Protein AF-A0A383AZI1-F1 (afdb_monomer)

Secondary structure (DSSP, 8-state):
--------------SSS--------------------------------S-------S-----EEEEE-SS--TTHHHHHHHHHHHHHHHT-EEEEE--SS--HHHHHHHHHHHHHTT-SEEEE--SSHHHHHHHH-

Radius of gyration: 27.93 Å; Cα contacts (8 Å, |Δi|>4): 101; chains: 1; bounding box: 78×61×46 Å

pLDDT: mean 74.87, std 24.35, range [33.88, 98.56]

InterPro domains:
  IPR025997 Periplasmic binding protein [PF13407] (65-136)
  IPR028082 Periplasmic binding protein-like I [SSF53822] (61-136)
  IPR050555 Bacterial Solute-Binding Protein 2 [PTHR30036] (10-133)

Sequence (137 aa):
MKFPAKKSLLRSSIHLVLVSALSLFASCGKGEDPSGDTNRTDTNGSAEWWQKKQDDGGDKKKLRIAFVTNQIADFWNIAKAGCRDASKDLGIEIEVKMPPERSATLQKQIVEDLLNSGIEGIAISPLDADNQTPWLN

Structure (mmCIF, N/CA/C/O backbone):
data_AF-A0A383AZI1-F1
#
_entry.id   AF-A0A383AZI1-F1
#
loop_
_atom_site.group_PDB
_atom_site.id
_atom_site.type_symbol
_atom_site.label_atom_id
_atom_site.label_alt_id
_atom_site.label_comp_id
_atom_site.label_asym_id
_atom_site.label_entity_id
_atom_site.label_seq_id
_atom_site.pdbx_PDB_ins_code
_atom_site.Cartn_x
_atom_site.Cartn_y
_atom_site.Cartn_z
_atom_site.occupancy
_atom_site.B_iso_or_equiv
_atom_site.auth_seq_id
_atom_site.auth_comp_id
_atom_site.auth_asym_id
_atom_site.auth_atom_id
_atom_site.pdbx_PDB_model_num
ATOM 1 N N . MET A 1 1 ? -63.705 -9.785 19.036 1.00 43.44 1 MET A N 1
ATOM 2 C CA . MET A 1 1 ? -62.505 -9.578 19.878 1.00 43.44 1 MET A CA 1
ATOM 3 C C . MET A 1 1 ? -62.166 -8.100 19.886 1.00 43.44 1 MET A C 1
ATOM 5 O O . MET A 1 1 ? -62.113 -7.491 18.829 1.00 43.44 1 MET A O 1
ATOM 9 N N . LYS A 1 2 ? -62.053 -7.523 21.082 1.00 45.22 2 LYS A N 1
ATOM 10 C CA . LYS A 1 2 ? -61.921 -6.093 21.371 1.00 45.22 2 LYS A CA 1
ATOM 11 C C . LYS A 1 2 ? -60.805 -5.979 22.410 1.00 45.22 2 LYS A C 1
ATOM 13 O O . LYS A 1 2 ? -60.951 -6.573 23.468 1.00 45.22 2 LYS A O 1
ATOM 18 N N . PHE A 1 3 ? -59.735 -5.250 22.107 1.00 41.50 3 PHE A N 1
ATOM 19 C CA . PHE A 1 3 ? -58.767 -4.707 23.069 1.00 41.50 3 PHE A CA 1
ATOM 20 C C . PHE A 1 3 ? -58.260 -3.349 22.529 1.00 41.50 3 PHE A C 1
ATOM 22 O O . PHE A 1 3 ? -58.344 -3.119 21.323 1.00 41.50 3 PHE A O 1
ATOM 29 N N . PRO A 1 4 ? -57.892 -2.395 23.405 1.00 50.47 4 PRO A N 1
ATOM 30 C CA . PRO A 1 4 ? -58.430 -1.037 23.361 1.00 50.47 4 PRO A CA 1
ATOM 31 C C . PRO A 1 4 ? -57.392 0.066 23.085 1.00 50.47 4 PRO A C 1
ATOM 33 O O . PRO A 1 4 ? -56.186 -0.135 23.170 1.00 50.47 4 PRO A O 1
ATOM 36 N N . ALA A 1 5 ? -57.909 1.271 22.832 1.00 59.12 5 ALA A N 1
ATOM 37 C CA . ALA A 1 5 ? -57.179 2.527 22.654 1.00 59.12 5 ALA A CA 1
ATOM 38 C C . ALA A 1 5 ? -56.784 3.228 23.975 1.00 59.12 5 ALA A C 1
ATOM 40 O O . ALA A 1 5 ? -57.587 3.249 24.909 1.00 59.12 5 ALA A O 1
ATOM 41 N N . LYS A 1 6 ? -55.632 3.927 23.982 1.00 54.91 6 LYS A N 1
ATOM 42 C CA . LYS A 1 6 ? -55.258 5.132 24.782 1.00 54.91 6 LYS A CA 1
ATOM 43 C C . LYS A 1 6 ? -54.176 5.884 23.962 1.00 54.91 6 LYS A C 1
ATOM 45 O O . LYS A 1 6 ? -53.253 5.226 23.512 1.00 54.91 6 LYS A O 1
ATOM 50 N N . LYS A 1 7 ? -54.330 7.129 23.480 1.00 45.81 7 LYS A N 1
ATOM 51 C CA . LYS A 1 7 ? -54.493 8.487 24.071 1.00 45.81 7 LYS A CA 1
ATOM 52 C C . LYS A 1 7 ? -53.199 9.151 24.593 1.00 45.81 7 LYS A C 1
ATOM 54 O O . LYS A 1 7 ? -52.496 8.561 25.400 1.00 45.81 7 LYS A O 1
ATOM 59 N N . SER A 1 8 ? -53.082 10.446 24.243 1.00 48.97 8 SER A N 1
ATOM 60 C CA . SER A 1 8 ? -52.237 11.544 24.775 1.00 48.97 8 SER A CA 1
ATOM 61 C C . SER A 1 8 ? -50.923 11.791 24.020 1.00 48.97 8 SER A C 1
ATOM 63 O O . SER A 1 8 ? -50.031 10.960 24.071 1.00 48.97 8 SER A O 1
ATOM 65 N N . LEU A 1 9 ? -50.787 12.823 23.177 1.00 49.53 9 LEU A N 1
ATOM 66 C CA . LEU A 1 9 ? -50.799 14.282 23.430 1.00 49.53 9 LEU A CA 1
ATOM 67 C C . LEU A 1 9 ? -49.681 14.773 24.360 1.00 49.53 9 LEU A C 1
ATOM 69 O O . LEU A 1 9 ? -49.552 14.300 25.485 1.00 49.53 9 LEU A O 1
ATOM 73 N N . LEU A 1 10 ? -49.025 15.835 23.874 1.00 54.12 10 LEU A N 1
ATOM 74 C CA . LEU A 1 10 ? -48.312 16.876 24.616 1.00 54.12 10 LEU A CA 1
ATOM 75 C C . LEU A 1 10 ? -47.043 16.445 25.360 1.00 54.12 10 LEU A C 1
ATOM 77 O O . LEU A 1 10 ? -47.110 15.998 26.499 1.00 54.12 10 LEU A O 1
ATOM 81 N N . ARG A 1 11 ? -45.882 16.707 24.746 1.00 52.31 11 ARG A N 1
ATOM 82 C CA . ARG A 1 11 ? -44.626 17.089 25.423 1.00 52.31 11 ARG A CA 1
ATOM 83 C C . ARG A 1 11 ? -43.555 17.408 24.378 1.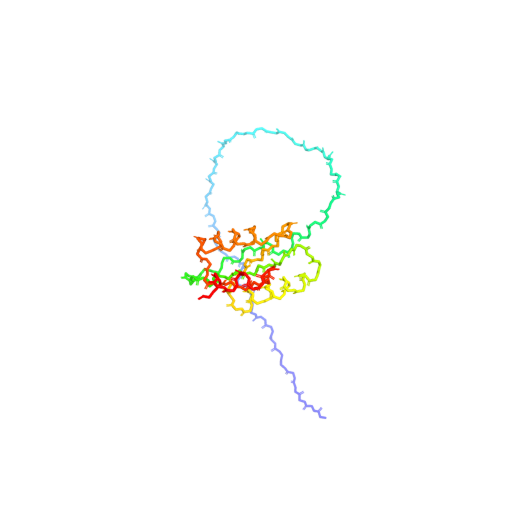00 52.31 11 ARG A C 1
ATOM 85 O O . ARG A 1 11 ? -42.813 16.526 23.980 1.00 52.31 11 ARG A O 1
ATOM 92 N N . SER A 1 12 ? -43.519 18.651 23.904 1.00 43.41 12 SER A N 1
ATOM 93 C CA . SER A 1 12 ? -42.284 19.455 23.852 1.00 43.41 12 SER A CA 1
ATOM 94 C C . SER A 1 12 ? -42.592 20.824 23.231 1.00 43.41 12 SER A C 1
ATOM 96 O O . SER A 1 12 ? -42.190 21.147 22.121 1.00 43.41 12 SER A O 1
ATOM 98 N N . SER A 1 13 ? -43.381 21.625 23.951 1.00 48.56 13 SER A N 1
ATOM 99 C CA . SER A 1 13 ? -43.604 23.052 23.669 1.00 48.56 13 SER A CA 1
ATOM 100 C C . SER A 1 13 ? -42.690 23.927 24.539 1.00 48.56 13 SER A C 1
ATOM 102 O O . SER A 1 13 ? -43.095 24.994 24.981 1.00 48.56 13 SER A O 1
ATOM 104 N N . ILE A 1 14 ? -41.461 23.476 24.819 1.00 54.59 14 ILE A N 1
ATOM 105 C CA . ILE A 1 14 ? -40.507 24.160 25.713 1.00 54.59 14 ILE A CA 1
ATOM 106 C C . ILE A 1 14 ? -39.338 24.735 24.897 1.00 54.59 14 ILE A C 1
ATOM 108 O O . ILE A 1 14 ? -38.181 24.503 25.210 1.00 54.59 14 ILE A O 1
ATOM 112 N N . HIS A 1 15 ? -39.631 25.465 23.819 1.00 39.91 15 HIS A N 1
ATOM 113 C CA . HIS A 1 15 ? -38.639 26.341 23.170 1.00 39.91 15 HIS A CA 1
ATOM 114 C C . HIS A 1 15 ? -39.221 27.681 22.701 1.00 39.91 15 HIS A C 1
ATOM 116 O O . HIS A 1 15 ? -38.562 28.417 21.974 1.00 39.91 15 HIS A O 1
ATOM 122 N N . LEU A 1 16 ? -40.426 28.046 23.152 1.00 43.84 16 LEU A N 1
ATOM 123 C CA . LEU A 1 16 ? -40.959 29.383 22.925 1.00 43.84 16 LEU A CA 1
ATOM 124 C C . LEU A 1 16 ? -41.037 30.141 24.254 1.00 43.84 16 LEU A C 1
ATOM 126 O O . LEU A 1 16 ? -41.786 29.751 25.144 1.00 43.84 16 LEU A O 1
ATOM 130 N N . VAL A 1 17 ? -40.323 31.270 24.295 1.00 45.62 17 VAL A N 1
ATOM 131 C CA . VAL A 1 17 ? -40.413 32.376 25.266 1.00 45.62 17 VAL A CA 1
ATOM 132 C C . VAL A 1 17 ? -39.563 32.237 26.539 1.00 45.62 17 VAL A C 1
ATOM 134 O O . VAL A 1 17 ? -40.055 31.764 27.554 1.00 45.62 17 VAL A O 1
ATOM 137 N N . LEU A 1 18 ? -38.314 32.733 26.508 1.00 43.91 18 LEU A N 1
ATOM 138 C CA . LEU A 1 18 ? -37.771 33.765 27.427 1.00 43.91 18 LEU A CA 1
ATOM 139 C C . LEU A 1 18 ? -36.246 33.929 27.269 1.00 43.91 18 LEU A C 1
ATOM 141 O O . LEU A 1 18 ? -35.553 32.961 26.992 1.00 43.91 18 LEU A O 1
ATOM 145 N N . VAL A 1 19 ? -35.751 35.148 27.526 1.00 49.88 19 VAL A N 1
ATOM 146 C CA . VAL A 1 19 ? -34.397 35.702 27.278 1.00 49.88 19 VAL A CA 1
ATOM 147 C C . VAL A 1 19 ? -34.252 36.217 25.839 1.00 49.88 19 VAL A C 1
ATOM 149 O O . VAL A 1 19 ? -33.829 35.500 24.946 1.00 49.88 19 VAL A O 1
ATOM 152 N N . SER A 1 20 ? -34.729 37.403 25.448 1.00 39.56 20 SER A N 1
ATOM 153 C CA . SER A 1 20 ? -34.690 38.757 26.037 1.00 39.56 20 SER A CA 1
ATOM 154 C C . SER A 1 20 ? -33.287 39.375 26.187 1.00 39.56 20 SER A C 1
ATOM 156 O O . SER A 1 20 ? -32.703 39.348 27.262 1.00 39.56 20 SER A O 1
ATOM 158 N N . ALA A 1 21 ? -32.877 40.043 25.102 1.00 44.75 21 ALA A N 1
ATOM 159 C CA . ALA A 1 21 ? -32.260 41.376 25.058 1.00 44.75 21 ALA A CA 1
ATOM 160 C C . ALA A 1 21 ? -30.775 41.587 25.444 1.00 44.75 21 ALA A C 1
ATOM 162 O O . ALA A 1 21 ? -30.274 41.066 26.430 1.00 44.75 21 ALA A O 1
ATOM 163 N N . LEU A 1 22 ? -30.168 42.509 24.671 1.00 42.50 22 LEU A N 1
ATOM 164 C CA . LEU A 1 22 ? -28.853 43.172 24.780 1.00 42.50 22 LEU A CA 1
ATOM 165 C C . LEU A 1 22 ? -27.634 42.295 24.428 1.00 42.50 22 LEU A C 1
ATOM 167 O O . LEU A 1 22 ? -27.226 41.424 25.178 1.00 42.50 22 LEU A O 1
ATOM 171 N N . SER A 1 23 ? -26.923 42.539 23.325 1.00 53.22 23 SER A N 1
ATOM 172 C CA . SER A 1 23 ? -26.183 43.791 23.131 1.00 53.22 23 SER A CA 1
ATOM 173 C C . SER A 1 23 ? -25.889 44.081 21.657 1.00 53.22 23 SER A C 1
ATOM 175 O O . SER A 1 23 ? -25.356 43.249 20.927 1.00 53.22 23 SER A O 1
ATOM 177 N N . LEU A 1 24 ? -26.212 45.311 21.262 1.00 45.56 24 LEU A N 1
ATOM 178 C CA . LEU A 1 24 ? -25.749 45.980 20.054 1.00 45.56 24 LEU A CA 1
ATOM 179 C C . LEU A 1 24 ? -24.257 46.304 20.214 1.00 45.56 24 LEU A C 1
ATOM 181 O O . LEU A 1 24 ? -23.910 47.177 21.004 1.00 45.56 24 LEU A O 1
ATOM 185 N N . PHE A 1 25 ? -23.388 45.662 19.437 1.00 53.28 25 PHE A N 1
ATOM 186 C CA . PHE A 1 25 ? -22.095 46.246 19.088 1.00 53.28 25 PHE A CA 1
ATOM 187 C C . PHE A 1 25 ? -22.168 46.700 17.636 1.00 53.28 25 PHE A C 1
ATOM 189 O O . PHE A 1 25 ? -21.999 45.923 16.700 1.00 53.28 25 PHE A O 1
ATOM 196 N N . ALA A 1 26 ? -22.466 47.987 17.466 1.00 52.47 26 ALA A N 1
ATOM 197 C CA . ALA A 1 26 ? -22.166 48.704 16.243 1.00 52.47 26 ALA A CA 1
ATOM 198 C C . ALA A 1 26 ? -20.638 48.824 16.140 1.00 52.47 26 ALA A C 1
ATOM 200 O O . ALA A 1 26 ? -20.031 49.636 16.833 1.00 52.47 26 ALA A O 1
ATOM 201 N N . SER A 1 27 ? -20.018 47.999 15.296 1.00 59.94 27 SER A N 1
ATOM 202 C CA . SER A 1 27 ? -18.657 48.230 14.815 1.00 59.94 27 SER A CA 1
ATOM 203 C C . SER A 1 27 ? -18.726 48.426 13.308 1.00 59.94 27 SER A C 1
ATOM 205 O O . SER A 1 27 ? -19.003 47.503 12.546 1.00 59.94 27 SER A O 1
ATOM 207 N N . CYS A 1 28 ? -18.574 49.684 12.908 1.00 60.78 28 CYS A N 1
ATOM 208 C CA . CYS A 1 28 ? -18.522 50.130 11.528 1.00 60.78 28 CYS A CA 1
ATOM 209 C C . CYS A 1 28 ? -17.065 50.049 11.055 1.00 60.78 28 CYS A C 1
ATOM 211 O O . CYS A 1 28 ? -16.177 50.552 11.743 1.00 60.78 28 CYS A O 1
ATOM 213 N N . GLY A 1 29 ? -1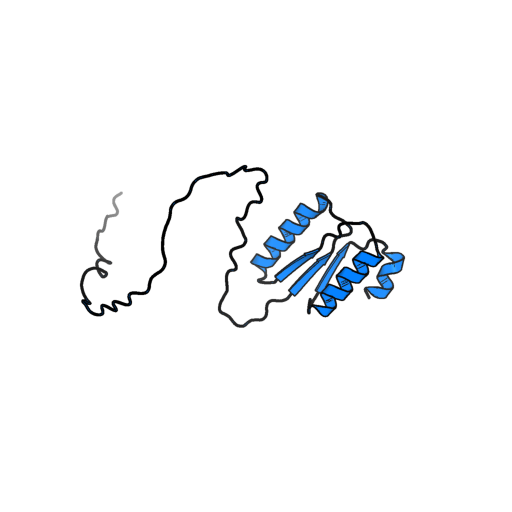6.815 49.440 9.894 1.00 39.72 29 GLY A N 1
ATOM 214 C CA . GLY A 1 29 ? -15.457 49.272 9.373 1.00 39.72 29 GLY A CA 1
ATOM 215 C C . GLY A 1 29 ? -15.374 48.761 7.933 1.00 39.72 29 GLY A C 1
ATOM 216 O O . GLY A 1 29 ? -14.829 47.694 7.710 1.00 39.72 29 GLY A O 1
ATOM 217 N N . LYS A 1 30 ? -15.944 49.535 6.996 1.00 37.66 30 LYS A N 1
ATOM 218 C CA . LYS A 1 30 ? -15.411 49.894 5.659 1.00 37.66 30 LYS A CA 1
ATOM 219 C C . LYS A 1 30 ? -14.713 48.802 4.801 1.00 37.66 30 LYS A C 1
ATOM 221 O O . LYS A 1 30 ? -13.569 48.44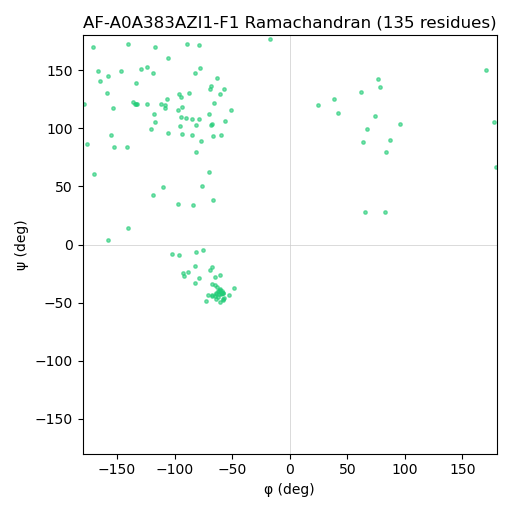7 5.058 1.00 37.66 30 LYS A O 1
ATOM 226 N N . GLY A 1 31 ? -15.336 48.444 3.671 1.00 35.91 31 GLY A N 1
ATOM 227 C CA . GLY A 1 31 ? -14.685 47.856 2.487 1.00 35.91 31 GLY A CA 1
ATOM 228 C C . GLY A 1 31 ? -15.695 47.592 1.361 1.00 35.91 31 GLY A C 1
ATOM 229 O O . GLY A 1 31 ? -16.686 46.914 1.595 1.00 35.91 31 GLY A O 1
ATOM 230 N N . GLU A 1 32 ? -15.478 48.206 0.199 1.00 33.88 32 GLU A N 1
ATOM 231 C CA . GLU A 1 32 ? -16.414 48.430 -0.919 1.00 33.88 32 GLU A CA 1
ATOM 232 C C . GLU A 1 32 ? -16.692 47.217 -1.856 1.00 33.88 32 GLU A C 1
ATOM 234 O O . GLU A 1 32 ? -15.848 46.340 -2.012 1.00 33.88 32 GLU A O 1
ATOM 239 N N . ASP A 1 33 ? -17.905 47.245 -2.443 1.00 40.72 33 ASP A N 1
ATOM 240 C CA . ASP A 1 33 ? -18.542 46.652 -3.660 1.00 40.72 33 ASP A CA 1
ATOM 241 C C . ASP A 1 33 ? -17.682 46.070 -4.831 1.00 40.72 33 ASP A C 1
ATOM 243 O O . ASP A 1 33 ? -16.483 46.337 -4.878 1.00 40.72 33 ASP A O 1
ATOM 247 N N . PRO A 1 34 ? -18.253 45.460 -5.920 1.00 50.31 34 PRO A N 1
ATOM 248 C CA . PRO A 1 34 ? -19.572 44.817 -6.142 1.00 50.31 34 PRO A CA 1
ATOM 249 C C . PRO A 1 34 ? -19.561 43.506 -7.007 1.00 50.31 34 PRO A C 1
ATOM 251 O O . PRO A 1 34 ? -18.571 43.138 -7.630 1.00 50.31 34 PRO A O 1
ATOM 254 N N . SER A 1 35 ? -20.733 42.851 -7.065 1.00 37.78 35 SER A N 1
ATOM 255 C CA . SER A 1 35 ? -21.409 42.166 -8.200 1.00 37.78 35 SER A CA 1
ATOM 256 C C . SER A 1 35 ? -20.626 41.355 -9.250 1.00 37.78 35 SER A C 1
ATOM 258 O O . SER A 1 35 ? -19.782 41.868 -9.977 1.00 37.78 35 SER A O 1
ATOM 260 N N . GLY A 1 36 ? -21.028 40.090 -9.417 1.00 38.44 36 GLY A N 1
ATOM 261 C CA . GLY A 1 36 ? -20.484 39.166 -10.414 1.00 38.44 36 GLY A CA 1
ATOM 262 C C . GLY A 1 36 ? -20.999 39.331 -11.849 1.00 38.44 36 GLY A C 1
ATOM 263 O O . GLY A 1 36 ? -21.949 40.062 -12.096 1.00 38.44 36 GLY A O 1
ATOM 264 N N . ASP A 1 37 ? -20.374 38.596 -12.776 1.00 43.78 37 ASP A N 1
ATOM 265 C CA . ASP A 1 37 ? -21.056 37.520 -13.507 1.00 43.78 37 ASP A CA 1
ATOM 266 C C . ASP A 1 37 ? -20.079 36.564 -14.236 1.00 43.78 37 ASP A C 1
ATOM 268 O O . ASP A 1 37 ? -19.046 36.951 -14.774 1.00 43.78 37 ASP A O 1
ATOM 272 N N . THR A 1 38 ? -20.449 35.283 -14.172 1.00 45.84 38 THR A N 1
ATOM 273 C CA . THR A 1 38 ? -20.219 34.118 -15.055 1.00 45.84 38 THR A CA 1
ATOM 274 C C . THR A 1 38 ? -19.020 34.029 -16.024 1.00 45.84 38 THR A C 1
ATOM 276 O O . THR A 1 38 ? -19.002 34.680 -17.063 1.00 45.84 38 THR A O 1
ATOM 279 N N . ASN A 1 39 ? -18.174 33.001 -15.835 1.00 41.53 39 ASN A N 1
ATOM 280 C CA . ASN A 1 39 ? -17.896 32.011 -16.893 1.00 41.53 39 ASN A CA 1
ATOM 281 C C . ASN A 1 39 ? -17.426 30.678 -16.275 1.00 41.53 39 ASN A C 1
ATOM 283 O O . ASN A 1 39 ? -16.252 30.495 -15.952 1.00 41.53 39 ASN A O 1
ATOM 287 N N . ARG A 1 40 ? -18.372 29.759 -16.066 1.00 41.75 40 ARG A N 1
ATOM 288 C CA . ARG A 1 40 ? -18.107 28.355 -15.739 1.00 41.75 40 ARG A CA 1
ATOM 289 C C . ARG A 1 40 ? -18.124 27.576 -17.054 1.00 41.75 40 ARG A C 1
ATOM 291 O O . ARG A 1 40 ? -19.182 27.398 -17.647 1.00 41.75 40 ARG A O 1
ATOM 298 N N . THR A 1 41 ? -16.963 27.103 -17.490 1.00 36.91 41 THR A N 1
ATOM 299 C CA . THR A 1 41 ? -16.868 25.916 -18.349 1.00 36.91 41 THR A CA 1
ATOM 300 C C . THR A 1 41 ? -16.611 24.727 -17.441 1.00 36.91 41 THR A C 1
ATOM 302 O O . THR A 1 41 ? -15.503 24.531 -16.942 1.00 36.91 41 THR A O 1
ATOM 305 N N . ASP A 1 42 ? -17.670 23.966 -17.196 1.00 52.41 42 ASP A N 1
ATOM 306 C CA . ASP A 1 42 ? -17.638 22.716 -16.455 1.00 52.41 42 ASP A CA 1
ATOM 307 C C . ASP A 1 42 ? -17.118 21.596 -17.369 1.00 52.41 42 ASP A C 1
ATOM 309 O O . ASP A 1 42 ? -17.853 21.141 -18.237 1.00 52.41 42 ASP A O 1
ATOM 313 N N . THR A 1 43 ? -15.891 21.104 -17.162 1.00 43.75 43 THR A N 1
ATOM 314 C CA . THR A 1 43 ? -15.496 19.733 -17.554 1.00 43.75 43 THR A CA 1
ATOM 315 C C . THR A 1 43 ? -14.365 19.207 -16.665 1.00 43.75 43 THR A C 1
ATOM 317 O O . THR A 1 43 ? -13.190 19.297 -17.010 1.00 43.75 43 THR A O 1
ATOM 320 N N . ASN A 1 44 ? -14.720 18.667 -15.501 1.00 44.81 44 ASN A N 1
ATOM 321 C CA . ASN A 1 44 ? -14.298 17.333 -15.054 1.00 44.81 44 ASN A CA 1
ATOM 322 C C . ASN A 1 44 ? -14.853 17.102 -13.651 1.00 44.81 44 ASN A C 1
ATOM 324 O O . ASN A 1 44 ? -14.384 17.673 -12.671 1.00 44.81 44 ASN A O 1
ATOM 328 N N . GLY A 1 45 ? -15.891 16.271 -13.571 1.00 49.91 45 GLY A N 1
ATOM 329 C CA . GLY A 1 45 ? -16.518 15.890 -12.316 1.00 49.91 45 GLY A CA 1
ATOM 330 C C . GLY A 1 45 ? -15.576 15.053 -11.459 1.00 49.91 45 GLY A C 1
ATOM 331 O O . GLY A 1 45 ? -15.561 13.830 -11.564 1.00 49.91 45 GLY A O 1
ATOM 332 N N . SER A 1 46 ? -14.833 15.697 -10.563 1.00 47.91 46 SER A N 1
ATOM 333 C CA . SER A 1 46 ? -14.382 15.053 -9.336 1.00 47.91 46 SER A CA 1
ATOM 334 C C . SER A 1 46 ? -15.503 15.190 -8.315 1.00 47.91 46 SER A C 1
ATOM 336 O O . SER A 1 46 ? -15.784 16.280 -7.826 1.00 47.91 46 SER A O 1
ATOM 338 N N . ALA A 1 47 ? -16.183 14.085 -8.022 1.00 41.75 47 ALA A N 1
ATOM 339 C CA . ALA A 1 47 ? -17.157 14.010 -6.946 1.00 41.75 47 ALA A CA 1
ATOM 340 C C . ALA A 1 47 ? -16.476 14.331 -5.599 1.00 41.75 47 ALA A C 1
ATOM 342 O O . ALA A 1 47 ? -15.913 13.458 -4.944 1.00 41.75 47 ALA A O 1
ATOM 343 N N . GLU A 1 48 ? -16.547 15.595 -5.185 1.00 47.84 48 GLU A N 1
ATOM 344 C CA . GLU A 1 48 ? -16.127 16.119 -3.879 1.00 47.84 48 GLU A CA 1
ATOM 345 C C . GLU A 1 48 ? -17.142 15.768 -2.772 1.00 47.84 48 GLU A C 1
ATOM 347 O O . GLU A 1 48 ? -17.579 16.614 -1.998 1.00 47.84 48 GLU A O 1
ATOM 352 N N . TRP A 1 49 ? -17.537 14.496 -2.668 1.00 48.62 49 TRP A N 1
ATOM 353 C CA . TRP A 1 49 ? -18.568 14.050 -1.719 1.00 48.62 49 TRP A CA 1
ATOM 354 C C . TRP A 1 49 ? -18.042 13.033 -0.698 1.00 48.62 49 TRP A C 1
ATOM 356 O O . TRP A 1 49 ? -18.715 12.058 -0.385 1.00 48.62 49 TRP A O 1
ATOM 366 N N . TRP A 1 50 ? -16.840 13.240 -0.147 1.00 51.72 50 TRP A N 1
ATOM 367 C CA . TRP A 1 50 ? -16.367 12.514 1.057 1.00 51.72 50 TRP A CA 1
ATOM 368 C C . TRP A 1 50 ? -15.248 13.212 1.842 1.00 51.72 50 TRP A C 1
ATOM 370 O O . TRP A 1 50 ? -14.799 12.684 2.855 1.00 51.72 50 TRP A O 1
ATOM 380 N N . GLN A 1 51 ? -14.827 14.421 1.466 1.00 48.28 51 GLN A N 1
ATOM 381 C CA . GLN A 1 51 ? -13.762 15.139 2.178 1.00 48.28 51 GLN A CA 1
ATOM 382 C C . GLN A 1 51 ? -14.274 15.922 3.400 1.00 48.28 51 GLN A C 1
ATOM 384 O O . GLN A 1 51 ? -13.752 16.977 3.748 1.00 48.28 51 GLN A O 1
ATOM 389 N N . LYS A 1 52 ? -15.296 15.402 4.090 1.00 46.12 52 LYS A N 1
ATOM 390 C CA . LYS A 1 52 ? -15.705 15.936 5.389 1.00 46.12 52 LYS A CA 1
ATOM 391 C C . LYS A 1 52 ? -14.819 15.284 6.446 1.00 46.12 52 LYS A C 1
ATOM 393 O O . LYS A 1 52 ? -15.110 14.175 6.888 1.00 46.12 52 LYS A O 1
ATOM 398 N N . LYS A 1 53 ? -13.719 15.952 6.819 1.00 54.53 53 LYS A N 1
ATOM 399 C CA . LYS A 1 53 ? -12.957 15.591 8.023 1.00 54.53 53 LYS A CA 1
ATOM 400 C C . LYS A 1 53 ? -13.925 15.632 9.208 1.00 54.53 53 LYS A C 1
ATOM 402 O O . LYS A 1 53 ? -14.376 16.703 9.603 1.00 54.53 53 LYS A O 1
ATOM 407 N N . GLN A 1 54 ? -14.305 14.460 9.708 1.00 53.12 54 GLN A N 1
ATOM 408 C CA . GLN A 1 54 ? -14.954 14.340 11.005 1.00 53.12 54 GLN A CA 1
ATOM 409 C C . GLN A 1 54 ? -13.838 14.362 12.040 1.00 53.12 54 GLN A C 1
ATOM 411 O O . GLN A 1 54 ? -13.088 13.394 12.173 1.00 53.12 54 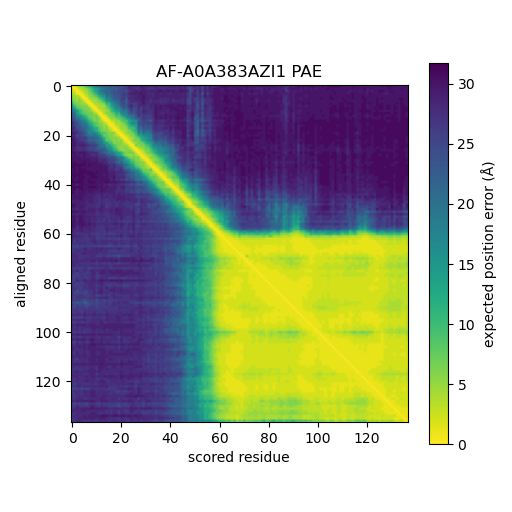GLN A O 1
ATOM 416 N N . ASP A 1 55 ? -13.693 15.514 12.685 1.00 52.16 55 ASP A N 1
ATOM 417 C CA . ASP A 1 55 ? -12.849 15.670 13.859 1.00 52.16 55 ASP A CA 1
ATOM 418 C C . ASP A 1 55 ? -13.621 15.069 15.042 1.00 52.16 55 ASP A C 1
ATOM 420 O O . ASP A 1 55 ? -14.484 15.692 15.659 1.00 52.16 55 ASP A O 1
ATOM 424 N N . ASP A 1 56 ? -13.414 13.770 15.230 1.00 55.97 56 ASP A N 1
ATOM 425 C CA . ASP A 1 56 ? -13.788 13.024 16.425 1.00 55.97 56 ASP A CA 1
ATOM 426 C C . ASP A 1 56 ? -12.896 13.539 17.563 1.00 55.97 56 ASP A C 1
ATOM 428 O O . ASP A 1 56 ? -11.699 13.261 17.598 1.00 55.97 56 ASP A O 1
ATOM 432 N N . GLY A 1 57 ? -13.482 14.365 18.434 1.00 52.53 57 GLY A N 1
ATOM 433 C CA . GLY A 1 57 ? -12.845 14.985 19.595 1.00 52.53 57 GLY A CA 1
ATOM 434 C C . GLY A 1 57 ? -12.512 13.994 20.712 1.00 52.53 57 GLY A C 1
ATOM 435 O O . GLY A 1 57 ? -13.018 14.121 21.828 1.00 52.53 57 GLY A O 1
ATOM 436 N N . GLY A 1 58 ? -11.646 13.029 20.417 1.00 55.97 58 GLY A N 1
ATOM 437 C CA . GLY A 1 58 ? -10.957 12.192 21.386 1.00 55.97 58 GLY A CA 1
ATOM 438 C C . GLY A 1 58 ? -9.492 12.051 20.985 1.00 55.97 58 GLY A C 1
ATOM 439 O O . GLY A 1 58 ? -9.203 11.560 19.899 1.00 55.97 58 GLY A O 1
ATOM 440 N N . ASP A 1 59 ? -8.569 12.438 21.870 1.00 62.03 59 ASP A N 1
ATOM 441 C CA . ASP A 1 59 ? -7.103 12.435 21.676 1.00 62.03 59 ASP A CA 1
ATOM 442 C C . ASP A 1 59 ? -6.477 11.024 21.543 1.00 62.03 59 ASP A C 1
ATOM 444 O O . ASP A 1 59 ? -5.399 10.732 22.065 1.00 62.03 59 ASP A O 1
ATOM 448 N N . LYS A 1 60 ? -7.148 10.086 20.871 1.00 73.12 60 LYS A N 1
ATOM 449 C CA . LYS A 1 60 ? -6.595 8.776 20.536 1.00 73.12 60 LYS A CA 1
ATOM 450 C C . LYS A 1 60 ? -5.912 8.881 19.180 1.00 73.12 60 LYS A C 1
ATOM 452 O O . LYS A 1 60 ? -6.575 8.995 18.151 1.00 73.12 60 LYS A O 1
ATOM 457 N N . LYS A 1 61 ? -4.576 8.819 19.184 1.00 84.62 61 LYS A N 1
ATOM 458 C CA . LYS A 1 61 ? -3.760 8.721 17.965 1.00 84.62 61 LYS A CA 1
ATOM 459 C C . LYS A 1 61 ? -4.295 7.569 17.105 1.00 84.62 61 LYS A C 1
ATOM 461 O O . LYS A 1 61 ? -4.257 6.415 17.530 1.00 84.62 61 LYS A O 1
ATOM 466 N N . LYS A 1 62 ? -4.806 7.889 15.915 1.00 92.38 62 LYS A N 1
ATOM 467 C CA . LYS A 1 62 ? -5.258 6.887 14.945 1.00 92.38 62 LYS A CA 1
ATOM 468 C C . LYS A 1 62 ? -4.044 6.134 14.410 1.00 92.38 62 LYS A C 1
ATOM 470 O O . LYS A 1 62 ? -3.031 6.759 14.101 1.00 92.38 62 LYS A O 1
ATOM 475 N N . LEU A 1 63 ? -4.154 4.811 14.304 1.00 95.81 63 LEU A N 1
ATOM 476 C CA . LEU A 1 63 ? -3.138 3.987 13.647 1.00 95.81 63 LEU A CA 1
ATOM 477 C C . LEU A 1 63 ? -3.023 4.429 12.183 1.00 95.81 63 LEU A C 1
ATOM 479 O O . LEU A 1 63 ? -4.045 4.534 11.500 1.00 95.81 63 LEU A O 1
ATOM 483 N N . ARG A 1 64 ? -1.803 4.68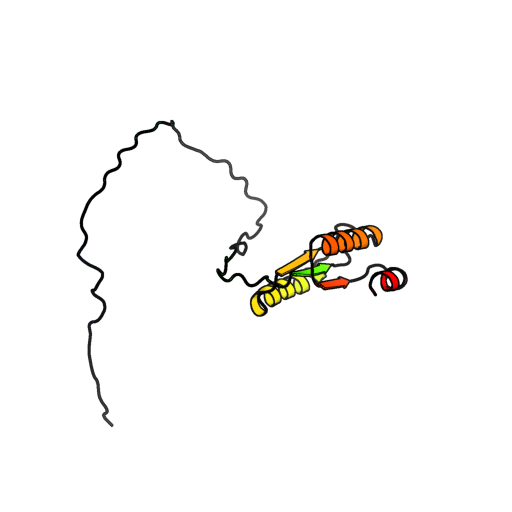6 11.706 1.00 97.56 64 ARG A N 1
ATOM 484 C CA . ARG A 1 64 ? -1.558 5.146 10.329 1.00 97.56 64 ARG A CA 1
ATOM 485 C C . ARG A 1 64 ? -0.913 4.045 9.497 1.00 97.56 64 ARG A C 1
ATOM 487 O O . ARG A 1 64 ? 0.185 3.601 9.807 1.00 97.56 64 ARG A O 1
ATOM 494 N N . ILE A 1 65 ? -1.571 3.626 8.421 1.00 98.19 65 ILE A N 1
ATOM 495 C CA . ILE A 1 65 ? -1.129 2.545 7.528 1.00 98.19 65 ILE A CA 1
ATOM 496 C C . ILE A 1 65 ? -1.047 3.064 6.088 1.00 98.19 65 ILE A C 1
ATOM 498 O O . ILE A 1 65 ? -1.783 3.972 5.704 1.00 98.19 65 ILE A O 1
ATOM 502 N N . ALA A 1 66 ? -0.183 2.478 5.263 1.00 98.50 66 ALA A N 1
ATOM 503 C CA . ALA A 1 66 ? -0.140 2.748 3.829 1.00 98.50 66 ALA A CA 1
ATOM 504 C C . ALA A 1 66 ? -0.426 1.498 2.988 1.00 98.50 66 ALA A C 1
ATOM 506 O O . ALA A 1 66 ? -0.056 0.383 3.353 1.00 98.50 66 ALA A O 1
ATOM 507 N N . PHE A 1 67 ? -1.045 1.701 1.826 1.00 98.56 67 PHE A N 1
ATOM 508 C CA . PHE A 1 67 ? -1.181 0.704 0.771 1.00 98.56 67 PHE A CA 1
ATOM 509 C C . PHE A 1 67 ? -0.471 1.195 -0.495 1.00 98.56 67 PHE A C 1
ATOM 511 O O . PHE A 1 67 ? -0.895 2.173 -1.114 1.00 98.56 67 PHE A O 1
ATOM 518 N N . VAL A 1 68 ? 0.621 0.533 -0.875 1.00 98.19 68 VAL A N 1
ATOM 519 C CA . VAL A 1 68 ? 1.484 0.906 -2.002 1.00 98.19 68 VAL A CA 1
ATOM 520 C C . VAL A 1 68 ? 1.301 -0.091 -3.139 1.00 98.19 68 VAL A C 1
ATOM 522 O O . VAL A 1 68 ? 1.604 -1.276 -3.020 1.00 98.19 68 VAL A O 1
ATOM 525 N N . THR A 1 69 ? 0.814 0.389 -4.275 1.00 97.94 69 THR A N 1
ATOM 526 C CA . THR A 1 69 ? 0.628 -0.447 -5.469 1.00 97.94 69 THR A CA 1
ATOM 527 C C . THR A 1 69 ? 1.880 -0.454 -6.348 1.00 97.94 69 THR A C 1
ATOM 529 O O . THR A 1 69 ? 2.843 0.277 -6.108 1.00 97.94 69 THR A O 1
ATOM 532 N N . ASN A 1 70 ? 1.881 -1.298 -7.377 1.00 95.75 70 ASN A N 1
ATOM 533 C CA . ASN A 1 70 ? 2.972 -1.379 -8.346 1.00 95.75 70 ASN A CA 1
ATOM 534 C C . ASN A 1 70 ? 2.936 -0.266 -9.410 1.00 95.75 70 ASN A C 1
ATOM 536 O O . ASN A 1 70 ? 3.981 0.088 -9.944 1.00 95.75 70 ASN A O 1
ATOM 540 N N . GLN A 1 71 ? 1.749 0.248 -9.739 1.00 93.88 71 GLN A N 1
ATOM 541 C CA . GLN A 1 71 ? 1.510 1.323 -10.708 1.00 93.88 71 GLN A CA 1
ATOM 542 C C . GLN A 1 71 ? 0.045 1.786 -10.627 1.00 93.88 71 GLN A C 1
ATOM 544 O O . GLN A 1 71 ? -0.793 1.104 -10.030 1.00 93.88 71 GLN A O 1
ATOM 549 N N . ILE A 1 72 ? -0.291 2.891 -11.292 1.00 95.88 72 ILE A N 1
ATOM 550 C CA . ILE A 1 72 ? -1.688 3.288 -11.521 1.00 95.88 72 ILE A CA 1
ATOM 551 C C . ILE A 1 72 ? -2.374 2.265 -12.439 1.00 95.88 72 ILE A C 1
ATOM 553 O O . ILE A 1 72 ? -1.942 2.041 -13.568 1.00 95.88 72 ILE A O 1
ATOM 557 N N . ALA A 1 73 ? -3.460 1.656 -11.960 1.00 93.69 73 ALA A N 1
ATOM 558 C CA . ALA A 1 73 ? -4.311 0.766 -12.745 1.00 93.69 73 ALA A CA 1
ATOM 559 C C . ALA A 1 73 ? -5.713 0.673 -12.130 1.00 93.69 73 ALA A C 1
ATOM 561 O O . ALA A 1 73 ? -5.844 0.617 -10.905 1.00 93.69 73 ALA A O 1
ATOM 562 N N . ASP A 1 74 ? -6.749 0.559 -12.968 1.00 96.31 74 ASP A N 1
ATOM 563 C CA . ASP A 1 74 ? -8.145 0.445 -12.512 1.00 96.31 74 ASP A CA 1
ATOM 564 C C . ASP A 1 74 ? -8.401 -0.780 -11.633 1.00 96.31 74 ASP A C 1
ATOM 566 O O . ASP A 1 74 ? -9.272 -0.756 -10.762 1.00 96.31 74 ASP A O 1
ATOM 570 N N . PHE A 1 75 ? -7.589 -1.826 -11.804 1.00 94.06 75 PHE A N 1
ATOM 571 C CA . PHE A 1 75 ? -7.556 -2.996 -10.930 1.00 94.06 75 PHE A CA 1
ATOM 572 C C . PHE A 1 75 ? -7.493 -2.608 -9.439 1.00 94.06 75 PHE A C 1
ATOM 574 O O . PHE A 1 75 ? -8.166 -3.213 -8.604 1.00 94.06 75 PHE A O 1
ATOM 581 N N . TRP A 1 76 ? -6.753 -1.548 -9.099 1.00 97.19 76 TRP A N 1
ATOM 582 C CA . TRP A 1 76 ? -6.567 -1.100 -7.720 1.00 97.19 76 TRP A CA 1
ATOM 583 C C . TRP A 1 76 ? -7.716 -0.247 -7.170 1.00 97.19 76 TRP A C 1
ATOM 585 O O . TRP A 1 76 ? -7.731 0.041 -5.971 1.00 97.19 76 TRP A O 1
ATOM 595 N N . ASN A 1 77 ? -8.710 0.130 -7.981 1.00 96.12 77 ASN A N 1
ATOM 596 C CA . ASN A 1 77 ? -9.850 0.926 -7.512 1.00 96.12 77 ASN A CA 1
ATOM 597 C C . ASN A 1 77 ? -10.684 0.172 -6.466 1.00 96.12 77 ASN A C 1
ATOM 599 O O . ASN A 1 77 ? -11.134 0.771 -5.488 1.00 96.12 77 ASN A O 1
ATOM 603 N N . ILE A 1 78 ? -10.835 -1.147 -6.626 1.00 97.25 78 ILE A N 1
ATOM 604 C CA . ILE A 1 78 ? -11.532 -2.002 -5.653 1.00 97.25 78 ILE A CA 1
ATOM 605 C C . ILE A 1 78 ? -10.736 -2.073 -4.343 1.00 97.25 78 ILE A C 1
ATOM 607 O O . ILE A 1 78 ? -11.309 -1.904 -3.269 1.00 97.25 78 ILE A O 1
ATOM 611 N N . ALA A 1 79 ? -9.411 -2.232 -4.418 1.00 97.25 79 ALA A N 1
ATOM 612 C CA . ALA A 1 79 ? -8.550 -2.216 -3.235 1.00 97.25 79 ALA A CA 1
ATOM 613 C C . ALA A 1 79 ? -8.614 -0.862 -2.504 1.00 97.25 79 ALA A C 1
ATOM 615 O O . ALA A 1 79 ? -8.775 -0.821 -1.288 1.00 97.25 79 ALA A O 1
ATOM 616 N N . LYS A 1 80 ? -8.596 0.255 -3.244 1.00 97.62 80 LYS A N 1
ATOM 617 C CA . LYS A 1 80 ? -8.765 1.608 -2.691 1.00 97.62 80 LYS A CA 1
ATOM 618 C C . LYS A 1 80 ? -10.123 1.790 -2.003 1.00 97.62 80 LYS A C 1
ATOM 620 O O . LYS A 1 80 ? -10.189 2.433 -0.956 1.00 97.62 80 LYS A O 1
ATOM 625 N N . ALA A 1 81 ? -11.196 1.231 -2.566 1.00 97.88 81 ALA A N 1
ATOM 626 C CA . ALA A 1 81 ? -12.508 1.218 -1.924 1.00 97.88 81 ALA A CA 1
ATOM 627 C C . ALA A 1 81 ? -12.476 0.428 -0.604 1.00 97.88 81 ALA A C 1
ATOM 629 O O . ALA A 1 81 ? -12.930 0.949 0.411 1.00 97.88 81 ALA A O 1
ATOM 630 N N . GLY A 1 82 ? -11.843 -0.749 -0.593 1.00 97.94 82 GLY A N 1
ATOM 631 C CA . GLY A 1 82 ? -11.628 -1.537 0.623 1.00 97.94 82 GLY A CA 1
ATOM 632 C C . GLY A 1 82 ? -10.825 -0.792 1.695 1.00 97.94 82 GLY A C 1
ATOM 633 O O . GLY A 1 82 ? -11.213 -0.805 2.858 1.00 97.94 82 GLY A O 1
ATOM 634 N N . CYS A 1 83 ? -9.765 -0.063 1.322 1.00 98.12 83 CYS A N 1
ATOM 635 C CA . CYS A 1 83 ? -9.018 0.787 2.258 1.00 98.12 83 CYS A CA 1
ATOM 636 C C . CYS A 1 83 ? -9.906 1.867 2.894 1.00 98.12 83 CYS A C 1
ATOM 638 O O . CYS A 1 83 ? -9.825 2.120 4.093 1.00 98.12 83 CYS A O 1
ATOM 640 N N . ARG A 1 84 ? -10.774 2.509 2.106 1.00 97.00 84 ARG A N 1
ATOM 641 C CA . ARG A 1 84 ? -11.709 3.515 2.629 1.00 97.00 84 ARG A CA 1
ATOM 642 C C . ARG A 1 84 ? -12.700 2.898 3.614 1.00 97.00 84 ARG A C 1
ATOM 644 O O . ARG A 1 84 ? -13.012 3.528 4.621 1.00 97.00 84 ARG A O 1
ATOM 651 N N . ASP A 1 85 ? -13.210 1.713 3.313 1.00 98.12 85 ASP A N 1
ATOM 652 C CA . ASP A 1 85 ? -14.195 1.052 4.166 1.00 98.12 85 ASP A CA 1
ATOM 653 C C . ASP A 1 85 ? -13.522 0.571 5.470 1.00 98.12 85 ASP A C 1
ATOM 655 O O . ASP A 1 85 ? -13.983 0.920 6.553 1.00 98.12 85 ASP A O 1
ATOM 659 N N . ALA A 1 86 ? -12.326 -0.026 5.390 1.00 97.06 86 ALA A N 1
ATOM 660 C CA . ALA A 1 86 ? -11.513 -0.389 6.556 1.00 97.06 86 ALA A CA 1
ATOM 661 C C . ALA A 1 86 ? -11.119 0.816 7.430 1.00 97.06 86 ALA A C 1
ATOM 663 O O . ALA A 1 86 ? -11.127 0.721 8.655 1.00 97.06 86 ALA A O 1
ATOM 664 N N . SER A 1 87 ? -10.803 1.965 6.822 1.00 96.38 87 SER A N 1
ATOM 665 C CA . SER A 1 87 ? -10.511 3.203 7.558 1.00 96.38 87 SER A CA 1
ATOM 666 C C . SER A 1 87 ? -11.688 3.633 8.441 1.00 96.38 87 SER A C 1
ATOM 668 O O . SER A 1 87 ? -11.481 4.041 9.583 1.00 96.38 87 SER A O 1
ATOM 670 N N . LYS A 1 88 ? -12.924 3.490 7.946 1.00 95.75 88 LYS A N 1
ATOM 671 C CA . LYS A 1 88 ? -14.142 3.800 8.708 1.00 95.75 88 LYS A CA 1
ATOM 672 C C . LYS A 1 88 ? -14.417 2.758 9.784 1.00 95.75 88 LYS A C 1
ATOM 674 O O . LYS A 1 88 ? -14.650 3.131 10.928 1.00 95.75 88 LYS A O 1
ATOM 679 N N . ASP A 1 89 ? -14.369 1.481 9.418 1.00 96.69 89 ASP A N 1
ATOM 680 C CA . ASP A 1 89 ? -14.753 0.379 10.303 1.00 96.69 89 ASP A CA 1
ATOM 681 C C . ASP A 1 89 ? -13.784 0.220 11.481 1.00 96.69 89 ASP A C 1
ATOM 683 O O . ASP A 1 89 ? -14.194 -0.129 12.587 1.00 96.69 89 ASP A O 1
ATOM 687 N N . LEU A 1 90 ? -12.497 0.499 11.253 1.00 95.81 90 LEU A N 1
ATOM 688 C CA . LEU A 1 90 ? -11.437 0.330 12.248 1.00 95.81 90 LEU A CA 1
ATOM 689 C C . LEU A 1 90 ? -10.999 1.647 12.903 1.00 95.81 90 LEU A C 1
ATOM 691 O O . LEU A 1 90 ? -10.211 1.620 13.846 1.00 95.81 90 LEU A O 1
ATOM 695 N N . GLY A 1 91 ? -11.468 2.798 12.411 1.00 95.12 91 GLY A N 1
ATOM 696 C CA . GLY A 1 91 ? -11.052 4.112 12.913 1.00 95.12 91 GLY A CA 1
ATOM 697 C C . GLY A 1 91 ? -9.570 4.430 12.670 1.00 95.12 91 GLY A C 1
ATOM 698 O O . GLY A 1 91 ? -8.965 5.170 13.445 1.00 95.12 91 GLY A O 1
ATOM 699 N N . ILE A 1 92 ? -8.978 3.864 11.615 1.00 95.69 92 ILE A N 1
ATOM 700 C CA . ILE A 1 92 ? -7.562 4.032 11.252 1.00 95.69 92 ILE A CA 1
ATOM 701 C C . ILE A 1 92 ? -7.403 4.959 10.046 1.00 95.69 92 ILE A C 1
ATOM 703 O O . ILE A 1 92 ? -8.332 5.146 9.258 1.00 95.69 92 ILE A O 1
ATOM 707 N N . GLU A 1 93 ? -6.213 5.516 9.860 1.00 96.38 93 GLU A N 1
ATOM 708 C CA . GLU A 1 93 ? -5.869 6.297 8.672 1.00 96.38 93 GLU A CA 1
ATOM 709 C C . GLU A 1 93 ? -5.141 5.413 7.662 1.00 96.38 93 GLU A C 1
ATOM 711 O O . GLU A 1 93 ? -4.172 4.738 8.010 1.00 96.38 93 GLU A O 1
ATOM 716 N N . ILE A 1 94 ? -5.600 5.417 6.406 1.00 98.00 94 ILE A N 1
ATOM 717 C CA . ILE A 1 94 ? -4.976 4.636 5.333 1.00 98.00 94 ILE A CA 1
ATOM 718 C C . ILE A 1 94 ? -4.589 5.543 4.166 1.00 98.00 94 ILE A C 1
ATOM 720 O O . ILE A 1 94 ? -5.446 6.168 3.538 1.00 98.00 94 ILE A O 1
ATOM 724 N N . GLU A 1 95 ? -3.299 5.570 3.837 1.00 97.69 95 GLU A N 1
ATOM 725 C CA . GLU A 1 95 ? -2.763 6.267 2.669 1.00 97.69 95 GLU A CA 1
ATOM 726 C C . GLU A 1 95 ? -2.575 5.305 1.493 1.00 97.69 95 GLU A C 1
ATOM 728 O O . GLU A 1 95 ? -1.744 4.403 1.539 1.00 97.69 95 GLU A O 1
ATOM 733 N N . VAL A 1 96 ? -3.306 5.514 0.398 1.00 98.19 96 VAL A N 1
ATOM 734 C CA . VAL A 1 96 ? -3.113 4.729 -0.830 1.00 98.19 96 VAL A CA 1
ATOM 735 C C . VAL A 1 96 ? -2.139 5.455 -1.756 1.00 98.19 96 VAL A C 1
ATOM 737 O O . VAL A 1 96 ? -2.434 6.560 -2.217 1.00 98.19 96 VAL A O 1
ATOM 740 N N . LYS A 1 97 ? -0.993 4.837 -2.058 1.00 98.12 97 LYS A N 1
ATOM 741 C CA . LYS A 1 97 ? -0.000 5.344 -3.016 1.00 98.12 97 LYS A CA 1
ATOM 742 C C . LYS A 1 97 ? -0.033 4.517 -4.300 1.00 98.12 97 LYS A C 1
ATOM 744 O O . LYS A 1 97 ? 0.106 3.291 -4.290 1.00 98.12 97 LYS A O 1
ATOM 749 N N . MET A 1 98 ? -0.205 5.209 -5.422 1.00 97.25 98 MET A N 1
ATOM 750 C CA . MET A 1 98 ? -0.168 4.623 -6.760 1.00 97.25 98 MET A CA 1
ATOM 751 C C . MET A 1 98 ? 0.948 5.295 -7.557 1.00 97.25 98 MET A C 1
ATOM 753 O O . MET A 1 98 ? 0.748 6.421 -8.014 1.00 97.25 98 MET A O 1
ATOM 757 N N . PRO A 1 99 ? 2.130 4.660 -7.670 1.00 95.81 99 PRO A N 1
ATOM 758 C CA . PRO A 1 99 ? 3.239 5.224 -8.426 1.00 95.81 99 PRO A CA 1
ATOM 759 C C . PRO A 1 99 ? 2.816 5.504 -9.880 1.00 95.81 99 PRO A C 1
ATOM 761 O O . PRO A 1 99 ? 2.190 4.639 -10.500 1.00 95.81 99 PRO A O 1
ATOM 764 N N . PRO A 1 100 ? 3.135 6.687 -10.437 1.00 93.25 100 PRO A N 1
ATOM 765 C CA . PRO A 1 100 ? 2.758 7.045 -11.806 1.00 93.25 100 PRO A CA 1
ATOM 766 C C . PRO A 1 100 ? 3.508 6.227 -12.863 1.00 93.25 100 PRO A C 1
ATOM 768 O O . PRO A 1 100 ? 3.036 6.091 -13.988 1.00 93.25 100 PRO A O 1
ATOM 771 N N . GLU A 1 101 ? 4.656 5.663 -12.497 1.00 92.88 101 GLU A N 1
ATOM 772 C CA . GLU A 1 101 ? 5.496 4.843 -13.358 1.00 92.88 101 GLU A CA 1
ATOM 773 C C . GLU A 1 101 ? 5.855 3.516 -12.687 1.00 92.88 101 GLU A C 1
ATOM 775 O O . GLU A 1 101 ? 5.961 3.406 -11.462 1.00 92.88 101 GLU A O 1
ATOM 780 N N . ARG A 1 102 ? 6.071 2.494 -13.518 1.00 95.00 102 ARG A N 1
ATOM 781 C CA . ARG A 1 102 ? 6.445 1.149 -13.083 1.00 95.00 102 ARG A CA 1
ATOM 782 C C . ARG A 1 102 ? 7.952 1.081 -12.792 1.00 95.00 102 ARG A C 1
ATOM 784 O O . ARG A 1 102 ? 8.717 0.603 -13.624 1.00 95.00 102 ARG A O 1
ATOM 791 N N . SER A 1 103 ? 8.378 1.558 -11.621 1.00 95.62 103 SER A N 1
ATOM 792 C CA . SER A 1 103 ? 9.794 1.639 -11.215 1.00 95.62 103 SER A CA 1
ATOM 793 C C . SER A 1 103 ? 10.021 1.123 -9.790 1.00 95.62 103 SER A C 1
ATOM 795 O O . SER A 1 103 ? 9.460 1.651 -8.830 1.00 95.62 103 SER A O 1
ATOM 797 N N . ALA A 1 104 ? 10.871 0.098 -9.635 1.00 95.06 104 ALA A N 1
ATOM 798 C CA . ALA A 1 104 ? 11.210 -0.465 -8.323 1.00 95.06 104 ALA A CA 1
ATOM 799 C C . ALA A 1 104 ? 11.961 0.548 -7.440 1.00 95.06 104 ALA A C 1
ATOM 801 O O . ALA A 1 104 ? 11.732 0.606 -6.232 1.00 95.06 104 ALA A O 1
ATOM 802 N N . THR A 1 105 ? 12.800 1.393 -8.049 1.00 95.31 105 THR A N 1
ATOM 803 C CA . THR A 1 105 ? 13.507 2.483 -7.362 1.00 95.31 105 THR A CA 1
ATOM 804 C C . THR A 1 105 ? 12.531 3.520 -6.818 1.00 95.31 105 THR A C 1
ATOM 806 O O . THR A 1 105 ? 12.622 3.885 -5.648 1.00 95.31 105 THR A O 1
ATOM 809 N N . LEU A 1 106 ? 11.560 3.953 -7.632 1.00 96.62 106 LEU A N 1
ATOM 810 C CA . LEU A 1 106 ? 10.539 4.901 -7.183 1.00 96.62 106 LEU A CA 1
ATOM 811 C C . LEU A 1 106 ? 9.670 4.294 -6.078 1.00 96.62 106 LEU A C 1
ATOM 813 O O . LEU A 1 106 ? 9.378 4.954 -5.085 1.00 96.62 106 LEU A O 1
ATOM 817 N N . GLN A 1 107 ? 9.278 3.026 -6.219 1.00 97.38 107 GLN A N 1
ATOM 818 C CA . GLN A 1 107 ? 8.496 2.336 -5.196 1.00 97.38 107 GLN A CA 1
ATOM 819 C C . GLN A 1 107 ? 9.259 2.245 -3.868 1.00 97.38 107 GLN A C 1
ATOM 821 O O . GLN A 1 107 ? 8.667 2.472 -2.815 1.00 97.38 107 GLN A O 1
ATOM 826 N N . LYS A 1 108 ? 10.572 1.982 -3.915 1.00 96.25 108 LYS A N 1
ATOM 827 C CA . LYS A 1 108 ? 11.438 2.019 -2.734 1.00 96.25 108 LYS A CA 1
ATOM 828 C C . LYS A 1 108 ? 11.451 3.407 -2.095 1.00 96.25 108 LYS A C 1
ATOM 830 O O . LYS A 1 108 ? 11.202 3.509 -0.902 1.00 96.25 108 LYS A O 1
ATOM 835 N N . GLN A 1 109 ? 11.658 4.465 -2.880 1.00 97.00 109 GLN A N 1
ATOM 836 C CA . GLN A 1 109 ? 11.629 5.841 -2.375 1.00 97.00 109 GLN A CA 1
ATOM 837 C C . GLN A 1 109 ? 10.295 6.174 -1.688 1.00 97.00 109 GLN A C 1
ATOM 839 O O . GLN A 1 109 ? 10.295 6.691 -0.577 1.00 97.00 109 GLN A O 1
ATOM 844 N N . ILE A 1 110 ? 9.163 5.813 -2.302 1.00 98.06 110 ILE A N 1
ATOM 845 C CA . ILE A 1 110 ? 7.830 6.020 -1.716 1.00 98.06 110 ILE A CA 1
ATOM 846 C C . ILE A 1 110 ? 7.709 5.327 -0.354 1.00 98.06 110 ILE A C 1
ATOM 848 O O . ILE A 1 110 ? 7.132 5.896 0.568 1.00 98.06 110 ILE A O 1
ATOM 852 N N . VAL A 1 111 ? 8.230 4.107 -0.215 1.00 97.44 111 VAL A N 1
ATOM 853 C CA . VAL A 1 111 ? 8.205 3.387 1.065 1.00 97.44 111 VAL A CA 1
ATOM 854 C C . VAL A 1 111 ? 9.092 4.064 2.107 1.00 97.44 111 VAL A C 1
ATOM 856 O O . VAL A 1 111 ? 8.628 4.259 3.225 1.00 97.44 111 VAL A O 1
ATOM 859 N N . GLU A 1 112 ? 10.308 4.483 1.757 1.00 97.06 112 GLU A N 1
ATOM 860 C CA . GLU A 1 112 ? 11.189 5.218 2.681 1.00 97.06 112 GLU A CA 1
ATOM 861 C C . GLU A 1 112 ? 10.548 6.534 3.156 1.00 97.06 112 GLU A C 1
ATOM 863 O O . GLU A 1 112 ? 10.564 6.853 4.346 1.00 97.06 112 GLU A O 1
ATOM 868 N N . ASP A 1 113 ? 9.900 7.273 2.253 1.00 98.25 113 ASP A N 1
ATOM 869 C CA . ASP A 1 113 ? 9.170 8.497 2.594 1.00 98.25 113 ASP A CA 1
ATOM 870 C C . ASP A 1 113 ? 8.005 8.209 3.559 1.00 98.25 113 ASP A C 1
ATOM 872 O O . ASP A 1 113 ? 7.775 8.956 4.514 1.00 98.25 113 ASP A O 1
ATOM 876 N N . LEU A 1 114 ? 7.283 7.101 3.354 1.00 97.81 114 LEU A N 1
ATOM 877 C CA . LEU A 1 114 ? 6.200 6.672 4.242 1.00 97.81 114 LEU A CA 1
ATOM 878 C C . LEU A 1 114 ? 6.717 6.299 5.634 1.00 97.81 114 LEU A C 1
ATOM 880 O O . LEU A 1 114 ? 6.125 6.737 6.624 1.00 97.81 114 LEU A O 1
ATOM 884 N N . LEU A 1 115 ? 7.823 5.556 5.717 1.00 95.38 115 LEU A N 1
ATOM 885 C CA . LEU A 1 115 ? 8.472 5.210 6.985 1.00 95.38 115 LEU A CA 1
ATOM 886 C C . LEU A 1 115 ? 8.866 6.476 7.756 1.00 95.38 115 LEU A C 1
ATOM 888 O O . LEU A 1 115 ? 8.513 6.629 8.926 1.00 95.38 115 LEU A O 1
ATOM 892 N N . ASN A 1 116 ? 9.493 7.437 7.074 1.00 97.31 116 ASN A N 1
ATOM 893 C CA . ASN A 1 116 ? 9.873 8.723 7.663 1.00 97.31 116 ASN A CA 1
ATOM 894 C C . ASN A 1 116 ? 8.664 9.571 8.089 1.00 97.31 116 ASN A C 1
ATOM 896 O O . ASN A 1 116 ? 8.756 10.359 9.029 1.00 97.31 116 ASN A O 1
ATOM 900 N N . SER A 1 117 ? 7.514 9.403 7.431 1.00 96.31 117 SER A N 1
ATOM 901 C CA . SER A 1 117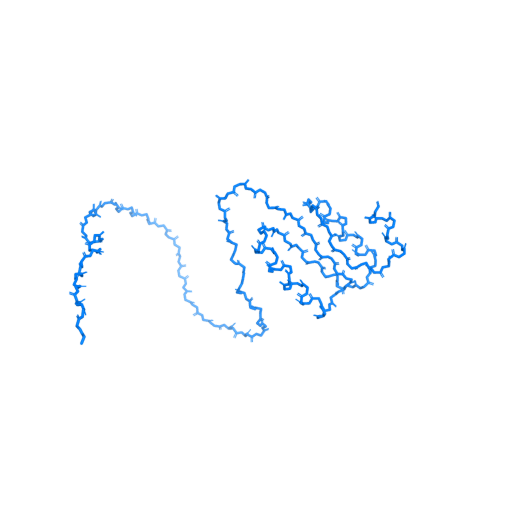 ? 6.283 10.127 7.766 1.00 96.31 117 SER A CA 1
ATOM 902 C C . SER A 1 117 ? 5.576 9.616 9.028 1.00 96.31 117 SER A C 1
ATOM 904 O O . SER A 1 117 ? 4.572 10.204 9.436 1.00 96.31 117 SER A O 1
ATOM 906 N N . GLY A 1 118 ? 6.056 8.530 9.647 1.00 93.56 118 GLY A N 1
ATOM 907 C CA . GLY A 1 118 ? 5.443 7.926 10.832 1.00 93.56 118 GLY A CA 1
ATOM 908 C C . GLY A 1 118 ? 4.273 6.989 10.522 1.00 93.56 118 GLY A C 1
ATOM 909 O O . GLY A 1 118 ? 3.362 6.870 11.342 1.00 93.56 118 GLY A O 1
ATOM 910 N N . ILE A 1 119 ? 4.273 6.365 9.339 1.00 96.81 119 ILE A N 1
ATOM 911 C CA . ILE A 1 119 ? 3.395 5.232 9.024 1.00 96.81 119 ILE A CA 1
ATOM 912 C C . ILE A 1 119 ? 3.843 4.018 9.841 1.00 96.81 119 ILE A C 1
ATOM 914 O O . ILE A 1 119 ? 5.025 3.700 9.915 1.00 96.81 119 ILE A O 1
ATOM 918 N N . GLU A 1 120 ? 2.881 3.337 10.452 1.00 96.88 120 GLU A N 1
ATOM 919 C CA . GLU A 1 120 ? 3.098 2.231 11.390 1.00 96.88 120 GLU A CA 1
ATOM 920 C C . GLU A 1 120 ? 2.997 0.856 10.708 1.00 96.88 120 GLU A C 1
ATOM 922 O O . GLU A 1 120 ? 3.340 -0.161 11.304 1.00 96.88 120 GLU A O 1
ATOM 927 N N . GLY A 1 121 ? 2.556 0.810 9.448 1.00 96.56 121 GLY A N 1
ATOM 928 C CA . GLY A 1 121 ? 2.510 -0.413 8.652 1.00 96.56 121 GLY A CA 1
ATOM 929 C C . GLY A 1 121 ? 2.283 -0.145 7.169 1.00 96.56 121 GLY A C 1
ATOM 930 O O . GLY A 1 121 ? 1.633 0.829 6.788 1.00 96.56 121 GLY A O 1
ATOM 931 N N . ILE A 1 122 ? 2.825 -1.017 6.319 1.00 97.75 122 ILE A N 1
ATOM 932 C CA . ILE A 1 122 ? 2.770 -0.873 4.862 1.00 97.75 122 ILE A CA 1
ATOM 933 C C . ILE A 1 122 ? 2.338 -2.201 4.243 1.00 97.75 122 ILE A C 1
ATOM 935 O O . ILE A 1 122 ? 3.011 -3.217 4.391 1.00 97.75 122 ILE A O 1
ATOM 939 N N . ALA A 1 123 ? 1.225 -2.182 3.514 1.00 97.69 123 ALA A N 1
ATOM 940 C CA . ALA A 1 123 ? 0.857 -3.237 2.581 1.00 97.69 123 ALA A CA 1
ATOM 941 C C . ALA A 1 123 ? 1.348 -2.835 1.187 1.00 97.69 123 ALA A C 1
ATOM 943 O O . ALA A 1 123 ? 1.044 -1.740 0.715 1.00 97.69 123 ALA A O 1
ATOM 944 N N . ILE A 1 124 ? 2.110 -3.698 0.521 1.00 97.56 124 ILE A N 1
ATOM 945 C CA . ILE A 1 124 ? 2.765 -3.369 -0.747 1.00 97.56 124 ILE A CA 1
ATOM 946 C C . ILE A 1 124 ? 2.567 -4.474 -1.783 1.00 97.56 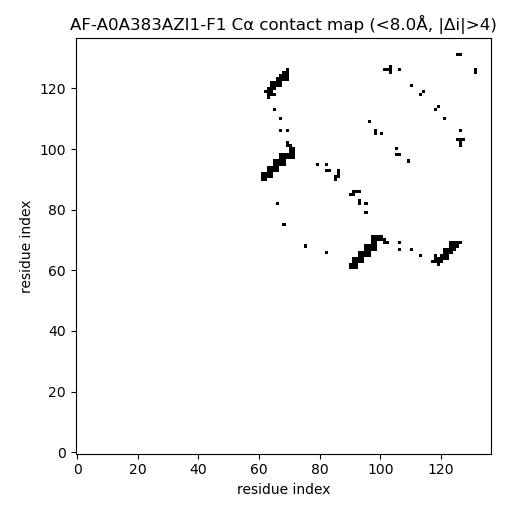124 ILE A C 1
ATOM 948 O O . ILE A 1 124 ? 2.665 -5.656 -1.470 1.00 97.56 124 ILE A O 1
ATOM 952 N N . SER A 1 125 ? 2.309 -4.080 -3.032 1.00 97.19 125 SER A N 1
ATOM 953 C CA . SER A 1 125 ? 2.444 -4.943 -4.209 1.00 97.19 125 SER A CA 1
ATOM 954 C C . SER A 1 125 ? 3.846 -4.742 -4.802 1.00 97.19 125 SER A C 1
ATOM 956 O O . SER A 1 125 ? 4.024 -3.794 -5.577 1.00 97.19 125 SER A O 1
ATOM 958 N N . PRO A 1 126 ? 4.843 -5.581 -4.466 1.00 96.19 126 PRO A N 1
ATOM 959 C CA . PRO A 1 126 ? 6.216 -5.396 -4.928 1.00 96.19 126 PRO A CA 1
ATOM 960 C C . PRO A 1 126 ? 6.314 -5.504 -6.454 1.00 96.19 126 PRO A C 1
ATOM 962 O O . PRO A 1 126 ? 5.604 -6.286 -7.092 1.00 96.19 126 PRO A O 1
ATOM 965 N N . LEU A 1 127 ? 7.182 -4.683 -7.043 1.00 95.81 127 LEU A N 1
ATOM 966 C CA . LEU A 1 127 ? 7.467 -4.688 -8.479 1.00 95.81 127 LEU A CA 1
ATOM 967 C C . LEU A 1 127 ? 8.483 -5.755 -8.879 1.00 95.81 127 LEU A C 1
ATOM 969 O O . LEU A 1 127 ? 8.400 -6.283 -9.990 1.00 95.81 127 LEU A O 1
ATOM 973 N N . ASP A 1 128 ? 9.419 -6.029 -7.977 1.00 94.38 128 ASP A N 1
ATOM 974 C CA . ASP A 1 128 ? 10.528 -6.958 -8.138 1.00 94.38 128 ASP A CA 1
ATOM 975 C C . ASP A 1 128 ? 10.720 -7.693 -6.809 1.00 94.38 128 ASP A C 1
ATOM 977 O O . ASP A 1 128 ? 11.472 -7.258 -5.939 1.00 94.38 128 ASP A O 1
ATOM 981 N N . ALA A 1 129 ? 9.938 -8.756 -6.615 1.00 92.38 129 ALA A N 1
ATOM 982 C CA . ALA A 1 129 ? 9.882 -9.462 -5.341 1.00 92.38 129 ALA A CA 1
ATOM 983 C C . ALA A 1 129 ? 11.263 -9.989 -4.924 1.00 92.38 129 ALA A C 1
ATOM 985 O O . ALA A 1 129 ? 11.693 -9.716 -3.808 1.00 92.38 129 ALA A O 1
ATOM 986 N N . ASP A 1 130 ? 11.986 -10.646 -5.835 1.00 93.69 130 ASP A N 1
ATOM 987 C CA . ASP A 1 130 ? 13.284 -11.265 -5.545 1.00 93.69 130 ASP A CA 1
ATOM 988 C C . ASP A 1 130 ? 14.302 -10.244 -5.015 1.00 93.69 130 ASP A C 1
ATOM 990 O O . ASP A 1 130 ? 15.008 -10.513 -4.041 1.00 93.69 130 ASP A O 1
ATOM 994 N N . ASN A 1 131 ? 14.335 -9.043 -5.603 1.00 93.81 131 ASN A N 1
ATOM 995 C CA . ASN A 1 131 ? 15.283 -8.001 -5.208 1.00 93.81 131 ASN A CA 1
ATOM 996 C C . ASN A 1 131 ? 14.776 -7.101 -4.068 1.00 93.81 131 ASN A C 1
ATOM 998 O O . ASN A 1 131 ? 15.584 -6.492 -3.365 1.00 93.81 131 ASN A O 1
ATOM 1002 N N . GLN A 1 132 ? 13.459 -6.987 -3.867 1.00 93.19 132 GLN A N 1
ATOM 1003 C CA . GLN A 1 132 ? 12.876 -6.131 -2.825 1.00 93.19 132 GLN A CA 1
ATOM 1004 C C . GLN A 1 132 ? 12.645 -6.868 -1.500 1.00 93.19 132 GLN A C 1
ATOM 1006 O O . GLN A 1 132 ? 12.689 -6.229 -0.451 1.00 93.19 132 GLN A O 1
ATOM 1011 N N . THR A 1 133 ? 12.446 -8.190 -1.502 1.00 93.69 133 THR A N 1
ATOM 1012 C CA . THR A 1 133 ? 12.210 -8.982 -0.282 1.00 93.69 133 THR A CA 1
ATOM 1013 C C . THR A 1 133 ? 13.274 -8.785 0.806 1.00 93.69 133 THR A C 1
ATOM 1015 O O . THR A 1 133 ? 12.860 -8.604 1.951 1.00 93.69 133 THR A O 1
ATOM 1018 N N . PRO A 1 134 ? 14.594 -8.754 0.511 1.00 93.38 134 PRO A N 1
ATOM 1019 C CA . PRO A 1 134 ? 15.622 -8.536 1.537 1.00 93.38 134 PRO A CA 1
ATOM 1020 C C . PRO A 1 134 ? 15.614 -7.140 2.167 1.00 93.38 134 PRO A C 1
ATOM 1022 O O . PRO A 1 134 ? 16.230 -6.931 3.200 1.00 93.38 134 PRO A O 1
ATOM 1025 N N . TRP A 1 135 ? 15.000 -6.158 1.508 1.00 92.00 135 TRP A N 1
ATOM 1026 C CA . TRP A 1 135 ? 14.861 -4.801 2.042 1.00 92.00 135 TRP A CA 1
ATOM 1027 C C . TRP A 1 135 ? 13.535 -4.619 2.796 1.00 92.00 135 TRP A C 1
ATOM 1029 O O . TRP A 1 135 ? 13.442 -3.764 3.670 1.00 92.00 135 TRP A O 1
ATOM 1039 N N . LEU A 1 136 ? 12.521 -5.428 2.475 1.00 91.69 136 LEU A N 1
ATOM 1040 C CA . LEU A 1 136 ? 11.212 -5.406 3.132 1.00 91.69 136 LEU A CA 1
ATOM 1041 C C . LEU A 1 136 ? 11.158 -6.200 4.453 1.00 91.69 136 LEU A C 1
ATOM 1043 O O . LEU A 1 136 ? 10.217 -5.983 5.214 1.00 91.69 136 LEU A O 1
ATOM 1047 N N . ASN A 1 137 ? 12.103 -7.117 4.708 1.00 87.12 137 ASN A N 1
ATOM 1048 C CA . ASN A 1 137 ? 12.149 -8.000 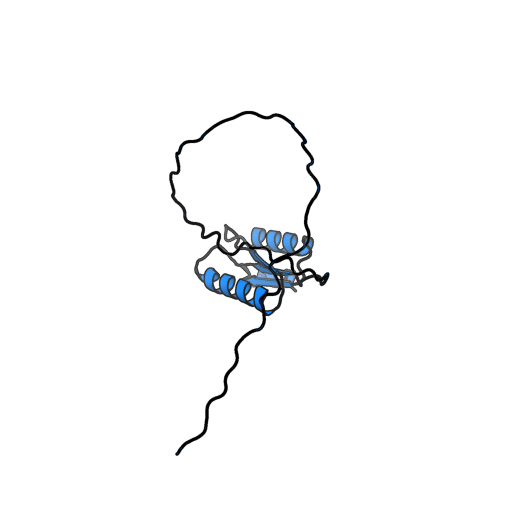5.889 1.00 87.12 137 ASN A CA 1
ATOM 1049 C C . ASN A 1 137 ? 13.522 -7.974 6.559 1.00 87.12 137 ASN A C 1
ATOM 1051 O O . ASN A 1 137 ? 13.568 -8.192 7.789 1.00 87.12 137 ASN A O 1
#

Solvent-accessible surface area (backbone atoms only — not compa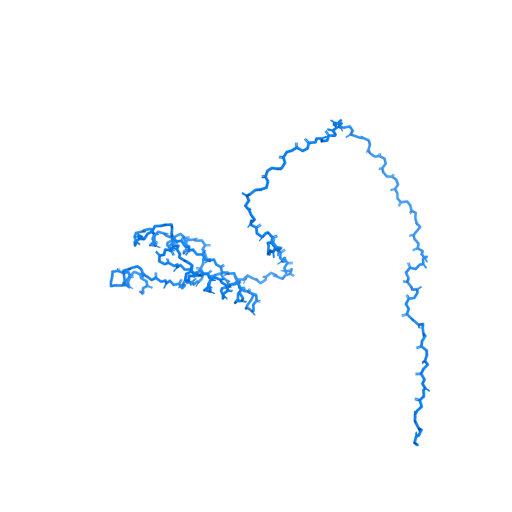rable to full-atom values): 9524 Å² total; per-residue (Å²): 141,86,86,87,92,82,90,84,84,90,88,84,83,84,85,74,90,85,85,83,84,87,81,91,78,90,77,87,81,88,85,84,88,83,86,88,85,87,87,84,84,88,86,76,92,71,84,85,81,73,83,71,82,79,82,69,94,58,98,66,83,56,56,36,32,34,39,37,47,49,39,72,53,78,82,49,53,60,55,53,50,49,47,55,51,49,22,64,78,69,60,31,46,67,48,80,44,58,38,92,55,83,40,63,70,59,54,49,50,54,50,54,54,41,53,75,70,64,44,78,45,76,49,70,47,73,76,48,54,88,80,43,48,78,78,78,107

Organism: NCBI:txid408172

Foldseek 3Di:
DDDDDDDDDDDDPPPDDDDDDDDDDPDDDDDDDDDDDDDDPDPDDPPPPPPPPPPPPDPDPAQAEEEEEQADDPVCVVVVVVQVVCCVVVVHHYHYHHHHDRDQVVSVVVVVVCVVVVHPYYHYDHSDCVVCVVVVD

Mean predicted aligned error: 17.51 Å

Nearest PDB structures (foldseek):
  5er3-assembly1_A  TM=8.841E-01  e=7.346E-06  Rhodopirellula baltica SH 1
  3c6q-assembly3_C  TM=9.384E-01  e=1.926E-04  Thermotoga maritima
  2qvc-assembly2_D  TM=9.233E-01  e=1.986E-03  Thermotoga maritima MSB8
  5bra-assembly1_A  TM=8.305E-01  e=1.090E-03  Brucella anthropi ATCC 49188
  5hqj-assembly1_A  TM=8.947E-01  e=4.421E-03  Paraburkholderia graminis C4D1M